Protein AF-A0A847MXY5-F1 (afdb_monomer_lite)

Secondary structure (DSSP, 8-state):
---HHHHHHHHHHHT--SSSSTHHHHGGGTTHHHHHHHHTS--TT-EEEEEEE-EETTSSS-EE-STTHHHHHHHHHHHHHTT-EEEEE--TTTHHHHHHHHHHTT-GGGBPPSTTS---TT-SEEEEEEEBPB-TTS-BB-TT--B-TTTS-SHHHHHHH--S-EEEE-SSS-BTTGGG--

Sequence (182 aa):
MVSPELARAVATLAATELGRGSERLAEPVLDDLAAACAALSSPAGQRVGIITGFYVPRADQPAAETDGPLGTAVLAQVLTGLGAEVEVVTDSSCHPVVAAALAAAGVPEALRPAWPDVDASGWTHAVAIERVGRGADGRHRNMLGDDISDVTPAVDVMFEELSIPKTAIGDGGNEVGMGRLD

Radius of gyration: 15.7 Å; chains: 1; bounding box: 40×33×40 Å

Structure (mmCIF, N/CA/C/O backbone):
data_AF-A0A847MXY5-F1
#
_entry.id   AF-A0A847MXY5-F1
#
loop_
_atom_site.group_PDB
_atom_site.id
_atom_site.type_symbol
_atom_site.label_atom_id
_atom_site.label_alt_id
_atom_site.label_comp_id
_atom_site.label_asym_id
_atom_site.label_entity_id
_atom_site.label_seq_id
_atom_site.pdbx_PDB_ins_code
_atom_site.Cartn_x
_atom_site.Cartn_y
_atom_site.Cartn_z
_atom_site.occupancy
_atom_site.B_iso_or_equiv
_atom_site.auth_seq_id
_atom_site.auth_comp_id
_atom_site.auth_asym_id
_atom_site.auth_atom_id
_atom_site.pdbx_PDB_model_num
ATOM 1 N N . MET A 1 1 ? 0.175 8.996 21.920 1.00 65.56 1 MET A N 1
ATOM 2 C CA . MET A 1 1 ? 0.687 9.577 20.660 1.00 65.56 1 MET A CA 1
ATOM 3 C C . MET A 1 1 ? 2.171 9.287 20.556 1.00 65.56 1 MET A C 1
ATOM 5 O O . MET A 1 1 ? 2.841 9.318 21.583 1.00 65.56 1 MET A O 1
ATOM 9 N N . VAL A 1 2 ? 2.657 8.970 19.355 1.00 79.88 2 VAL A N 1
ATOM 10 C CA . VAL A 1 2 ? 4.089 8.765 19.084 1.00 79.88 2 VAL A CA 1
ATOM 11 C C . VAL A 1 2 ? 4.805 10.117 19.183 1.00 79.88 2 VAL A C 1
ATOM 13 O O . VAL A 1 2 ? 4.266 11.124 18.728 1.00 79.88 2 VAL A O 1
ATOM 16 N N . SER A 1 3 ? 5.986 10.160 19.808 1.00 91.69 3 SER A N 1
ATOM 17 C CA . SER A 1 3 ? 6.811 11.377 19.817 1.00 91.69 3 SER A CA 1
ATOM 18 C C . SER A 1 3 ? 7.271 11.694 18.387 1.00 91.69 3 SER A C 1
ATOM 20 O O . SER A 1 3 ? 7.789 10.782 17.738 1.00 91.69 3 SER A O 1
ATOM 22 N N . PRO A 1 4 ? 7.150 12.945 17.897 1.00 90.75 4 PRO A N 1
ATOM 23 C CA . PRO A 1 4 ? 7.678 13.334 16.588 1.00 90.75 4 PRO A CA 1
ATOM 24 C C . PRO A 1 4 ? 9.161 12.987 16.417 1.00 90.75 4 PRO A C 1
ATOM 26 O O . PRO A 1 4 ? 9.566 12.510 15.364 1.00 90.75 4 PRO A O 1
ATOM 29 N N . GLU A 1 5 ? 9.956 13.131 17.480 1.00 93.62 5 GLU A N 1
ATOM 30 C CA . GLU A 1 5 ? 11.383 12.787 17.470 1.00 93.62 5 GLU A CA 1
ATOM 31 C C . GLU A 1 5 ? 11.612 11.286 17.260 1.00 93.62 5 GLU A C 1
ATOM 33 O O . GLU A 1 5 ? 12.488 10.893 16.493 1.00 93.62 5 GLU A O 1
ATOM 38 N N . LEU A 1 6 ? 10.802 10.440 17.908 1.00 93.94 6 LEU A N 1
ATOM 39 C CA . LEU A 1 6 ? 10.892 8.988 17.753 1.00 93.94 6 LEU A CA 1
ATOM 40 C C . LEU A 1 6 ? 10.451 8.558 16.352 1.00 93.94 6 LEU A C 1
ATOM 42 O O . LEU A 1 6 ? 11.124 7.739 15.734 1.00 93.94 6 LEU A O 1
ATOM 46 N N . ALA A 1 7 ? 9.345 9.114 15.851 1.00 94.25 7 ALA A N 1
ATOM 47 C CA . ALA A 1 7 ? 8.871 8.835 14.499 1.00 94.25 7 ALA A CA 1
ATOM 48 C C . ALA A 1 7 ? 9.937 9.218 13.467 1.00 94.25 7 ALA A C 1
ATOM 50 O O . ALA A 1 7 ? 10.316 8.392 12.644 1.00 94.25 7 ALA A O 1
ATOM 51 N N . ARG A 1 8 ? 10.512 10.418 13.576 1.00 94.31 8 ARG A N 1
ATOM 52 C CA . ARG A 1 8 ? 11.587 10.849 12.684 1.00 94.31 8 ARG A CA 1
ATOM 53 C C . ARG A 1 8 ? 12.814 9.942 12.783 1.00 94.31 8 ARG A C 1
ATOM 55 O O . ARG A 1 8 ? 13.370 9.574 11.759 1.00 94.31 8 ARG A O 1
ATOM 62 N N . ALA A 1 9 ? 13.220 9.530 13.986 1.00 94.38 9 ALA A N 1
ATOM 63 C CA . ALA A 1 9 ? 14.353 8.617 14.159 1.00 94.38 9 ALA A CA 1
ATOM 64 C C . ALA A 1 9 ? 14.119 7.250 13.489 1.00 94.38 9 ALA A C 1
ATOM 66 O O . ALA A 1 9 ? 15.028 6.718 12.853 1.00 94.38 9 ALA A O 1
ATOM 67 N N . VAL A 1 10 ? 12.905 6.700 13.597 1.00 94.06 10 VAL A N 1
ATOM 68 C CA . VAL A 1 10 ? 12.522 5.454 12.913 1.00 94.06 10 VAL A CA 1
ATOM 69 C C . VAL A 1 10 ? 12.480 5.650 11.398 1.00 94.06 10 VAL A C 1
ATOM 71 O O . VAL A 1 10 ? 13.010 4.808 10.681 1.00 94.06 10 VAL A O 1
ATOM 74 N N . ALA A 1 11 ? 11.917 6.758 10.908 1.00 92.50 11 ALA A N 1
ATOM 75 C CA . ALA A 1 11 ? 11.886 7.076 9.481 1.00 92.50 11 ALA A CA 1
ATOM 76 C C . ALA A 1 11 ? 13.303 7.204 8.900 1.00 92.50 11 ALA A C 1
ATOM 78 O O . ALA A 1 11 ? 13.600 6.603 7.874 1.00 92.50 11 ALA A O 1
ATOM 79 N N . THR A 1 12 ? 14.212 7.890 9.599 1.00 91.75 12 THR A N 1
ATOM 80 C CA . THR A 1 12 ? 15.627 7.984 9.210 1.00 91.75 12 THR A CA 1
ATOM 81 C C . THR A 1 12 ? 16.305 6.613 9.187 1.00 91.75 12 THR A C 1
ATOM 83 O O . THR A 1 12 ? 17.099 6.331 8.292 1.00 91.75 12 THR A O 1
ATOM 86 N N . LEU A 1 13 ? 16.003 5.741 10.155 1.00 92.00 13 LEU A N 1
ATOM 87 C CA . LEU A 1 13 ? 16.550 4.384 10.170 1.00 92.00 13 LEU A CA 1
ATOM 88 C C . LEU A 1 13 ? 16.020 3.552 8.993 1.00 92.00 13 LEU A C 1
ATOM 90 O O . LEU A 1 13 ? 16.800 2.869 8.339 1.00 92.00 13 LEU A O 1
ATOM 94 N N . ALA A 1 14 ? 14.722 3.633 8.701 1.00 89.12 14 ALA A N 1
ATOM 95 C CA . ALA A 1 14 ? 14.110 2.948 7.563 1.00 89.12 14 ALA A CA 1
ATOM 96 C C . ALA A 1 14 ? 14.655 3.458 6.217 1.00 89.12 14 ALA A C 1
ATOM 98 O O . ALA A 1 14 ? 14.858 2.670 5.302 1.00 89.12 14 ALA A O 1
ATOM 99 N N . ALA A 1 15 ? 14.964 4.753 6.129 1.00 87.81 15 ALA A N 1
ATOM 100 C CA . ALA A 1 15 ? 15.568 5.394 4.964 1.00 87.81 15 ALA A CA 1
ATOM 101 C C . ALA A 1 15 ? 17.100 5.254 4.896 1.00 87.81 15 ALA A C 1
ATOM 103 O O . ALA A 1 15 ? 17.743 5.918 4.082 1.00 87.81 15 ALA A O 1
ATOM 104 N N . THR A 1 16 ? 17.715 4.447 5.771 1.00 85.25 16 THR A N 1
ATOM 105 C CA . THR A 1 16 ? 19.171 4.280 5.765 1.00 85.25 16 THR A CA 1
ATOM 106 C C . THR A 1 16 ? 19.612 3.646 4.451 1.00 85.25 16 THR A C 1
ATOM 108 O O . THR A 1 16 ? 19.208 2.538 4.104 1.00 85.25 16 THR A O 1
ATOM 111 N N . GLU A 1 17 ? 20.466 4.368 3.730 1.00 69.56 17 GLU A N 1
ATOM 112 C CA . GLU A 1 17 ? 20.890 4.010 2.387 1.00 69.56 17 GLU A CA 1
ATOM 113 C C . GLU A 1 17 ? 21.656 2.677 2.341 1.00 69.56 17 GLU A C 1
ATOM 115 O O . GLU A 1 17 ? 22.621 2.452 3.075 1.00 69.56 17 GLU A O 1
ATOM 120 N N . LEU A 1 18 ? 21.257 1.817 1.401 1.00 76.12 18 LEU A N 1
ATOM 121 C CA . LEU A 1 18 ? 21.962 0.584 1.027 1.00 76.12 18 LEU A CA 1
ATOM 122 C C . LEU A 1 18 ? 22.574 0.669 -0.389 1.00 76.12 18 LEU A C 1
ATOM 124 O O . LEU A 1 18 ? 22.918 -0.352 -0.982 1.00 76.12 18 LEU A O 1
ATOM 128 N N . GLY A 1 19 ? 22.706 1.886 -0.935 1.00 69.44 19 GLY A N 1
ATOM 129 C CA . GLY A 1 19 ? 23.272 2.184 -2.258 1.00 69.44 19 GLY A CA 1
ATOM 130 C C . GLY A 1 19 ? 22.253 2.201 -3.403 1.00 69.44 19 GLY A C 1
ATOM 131 O O . GLY A 1 19 ? 22.605 1.863 -4.533 1.00 69.44 19 GLY A O 1
ATOM 132 N N . ARG A 1 20 ? 20.988 2.534 -3.112 1.00 69.12 20 ARG A N 1
ATOM 133 C CA . ARG A 1 20 ? 19.860 2.477 -4.063 1.00 69.12 20 ARG A CA 1
ATOM 134 C C . ARG A 1 20 ? 19.227 3.835 -4.398 1.00 69.12 20 ARG A C 1
ATOM 136 O O . ARG A 1 20 ? 18.412 3.881 -5.311 1.00 69.12 20 ARG A O 1
ATOM 143 N N . GLY A 1 21 ? 19.620 4.928 -3.737 1.00 74.00 21 GLY A N 1
ATOM 144 C CA . GLY A 1 21 ? 19.127 6.280 -4.032 1.00 74.00 21 GLY A CA 1
ATOM 145 C C . GLY A 1 21 ? 17.813 6.672 -3.341 1.00 74.00 21 GLY A C 1
ATOM 146 O O . GLY A 1 21 ? 17.357 7.806 -3.513 1.00 74.00 21 GLY A O 1
ATOM 147 N N . SER A 1 22 ? 17.204 5.769 -2.564 1.00 74.44 22 SER A N 1
ATOM 148 C CA . SER A 1 22 ? 15.938 5.996 -1.852 1.00 74.44 22 SER A CA 1
ATOM 149 C C . SER A 1 22 ? 16.056 7.030 -0.724 1.00 74.44 22 SER A C 1
ATOM 151 O O . SER A 1 22 ? 15.068 7.660 -0.347 1.00 74.44 22 SER A O 1
ATOM 153 N N . GLU A 1 23 ? 17.267 7.305 -0.233 1.00 75.62 23 GLU A N 1
ATOM 154 C CA . GLU A 1 23 ? 17.528 8.314 0.798 1.00 75.62 23 GLU A CA 1
ATOM 155 C C . GLU A 1 23 ? 17.115 9.727 0.364 1.00 75.62 23 GLU A C 1
ATOM 157 O O . GLU A 1 23 ? 16.632 10.519 1.176 1.00 75.62 23 GLU A O 1
ATOM 162 N N . ARG A 1 24 ? 17.242 10.028 -0.935 1.00 82.12 24 ARG A N 1
ATOM 163 C CA . ARG A 1 24 ? 16.862 11.328 -1.510 1.00 82.12 24 ARG A CA 1
ATOM 164 C C . ARG A 1 24 ? 15.353 11.515 -1.550 1.00 82.12 24 ARG A C 1
ATOM 166 O O . ARG A 1 24 ? 14.886 12.647 -1.474 1.00 82.12 24 ARG A O 1
ATOM 173 N N . LEU A 1 25 ? 14.612 10.414 -1.671 1.00 85.62 25 LEU A N 1
ATOM 174 C CA . LEU A 1 25 ? 13.151 10.418 -1.642 1.00 85.62 25 LEU A CA 1
ATOM 175 C C . LEU A 1 25 ? 12.633 10.607 -0.214 1.00 85.62 25 LEU A C 1
ATOM 177 O O . LEU A 1 25 ? 11.598 11.232 -0.011 1.00 85.62 25 LEU A O 1
ATOM 181 N N . ALA A 1 26 ? 13.365 10.099 0.780 1.00 86.88 26 ALA A N 1
ATOM 182 C CA . ALA A 1 26 ? 12.935 10.123 2.170 1.00 86.88 26 ALA A CA 1
ATOM 183 C C . ALA A 1 26 ? 13.122 11.483 2.861 1.00 86.88 26 ALA A C 1
ATOM 185 O O . ALA A 1 26 ? 12.276 11.862 3.672 1.00 86.88 26 ALA A O 1
ATOM 186 N N . GLU A 1 27 ? 14.202 12.225 2.571 1.00 87.44 27 GLU A N 1
ATOM 187 C CA . GLU A 1 27 ? 14.542 13.479 3.275 1.00 87.44 27 GLU A CA 1
ATOM 188 C C . GLU A 1 27 ? 13.376 14.492 3.364 1.00 87.44 27 GLU A C 1
ATOM 190 O O . GLU A 1 27 ? 13.116 14.985 4.469 1.00 87.44 27 GLU A O 1
ATOM 195 N N . PRO A 1 28 ? 12.612 14.769 2.285 1.00 90.81 28 PRO A N 1
ATOM 196 C CA . PRO A 1 28 ? 11.493 15.716 2.325 1.00 90.81 28 PRO A CA 1
ATOM 197 C C . PRO A 1 28 ? 10.289 15.254 3.164 1.00 90.81 28 PRO A C 1
ATOM 199 O O . PRO A 1 28 ? 9.418 16.067 3.474 1.00 90.81 28 PRO A O 1
ATOM 202 N N . VAL A 1 29 ? 10.219 13.966 3.518 1.00 91.81 29 VAL A N 1
ATOM 203 C CA . VAL A 1 29 ? 9.036 13.317 4.113 1.00 91.81 29 VAL A CA 1
ATOM 204 C C . VAL A 1 29 ? 9.329 12.587 5.428 1.00 91.81 29 VAL A C 1
ATOM 206 O O . VAL A 1 29 ? 8.466 11.884 5.947 1.00 91.81 29 VAL A O 1
ATOM 209 N N . LEU A 1 30 ? 10.504 12.783 6.039 1.00 90.94 30 LEU A N 1
ATOM 210 C CA . LEU A 1 30 ? 10.877 12.109 7.299 1.00 90.94 30 LEU A CA 1
ATOM 211 C C . LEU A 1 30 ? 9.891 12.346 8.458 1.00 90.94 30 LEU A C 1
ATOM 213 O O . LEU A 1 30 ? 9.798 11.521 9.369 1.00 90.94 30 LEU A O 1
ATOM 217 N N . ASP A 1 31 ? 9.153 13.456 8.438 1.00 92.44 31 ASP A N 1
ATOM 218 C CA . ASP A 1 31 ? 8.163 13.785 9.468 1.00 92.44 31 ASP A CA 1
ATOM 219 C C . ASP A 1 31 ? 6.778 13.150 9.200 1.00 92.44 31 ASP A C 1
ATOM 221 O O . ASP A 1 31 ? 5.936 13.099 10.103 1.00 92.44 31 ASP A O 1
ATOM 225 N N . ASP A 1 32 ? 6.537 12.598 8.004 1.00 94.12 32 ASP A N 1
ATOM 226 C CA . ASP A 1 32 ? 5.243 12.017 7.619 1.00 94.12 32 ASP A CA 1
ATOM 227 C C . ASP A 1 32 ? 4.908 10.745 8.403 1.00 94.12 32 ASP A C 1
ATOM 229 O O . ASP A 1 32 ? 3.730 10.450 8.627 1.00 94.12 32 ASP A O 1
ATOM 233 N N . LEU A 1 33 ? 5.918 10.017 8.898 1.00 94.31 33 LEU A N 1
ATOM 234 C CA . LEU A 1 33 ? 5.684 8.821 9.707 1.00 94.31 33 LEU A CA 1
ATOM 235 C C . LEU A 1 33 ? 4.867 9.147 10.966 1.00 94.31 33 LEU A C 1
ATOM 237 O O . LEU A 1 33 ? 4.003 8.367 11.364 1.00 94.31 33 LEU A O 1
ATOM 241 N N . ALA A 1 34 ? 5.076 10.320 11.572 1.00 94.06 34 ALA A N 1
ATOM 242 C CA . ALA A 1 34 ? 4.294 10.745 12.730 1.00 94.06 34 ALA A CA 1
ATOM 243 C C . ALA A 1 34 ? 2.808 10.927 12.375 1.00 94.06 34 ALA A C 1
ATOM 245 O O . ALA A 1 34 ? 1.935 10.513 13.143 1.00 94.06 34 ALA A O 1
ATOM 246 N N . ALA A 1 35 ? 2.522 11.506 11.205 1.00 92.75 35 ALA A N 1
ATOM 247 C CA . ALA A 1 35 ? 1.163 11.699 10.708 1.00 92.75 35 ALA A CA 1
ATOM 248 C C . ALA A 1 35 ? 0.494 10.360 10.358 1.00 92.75 35 ALA A C 1
ATOM 250 O O . ALA A 1 35 ? -0.645 10.123 10.766 1.00 92.75 35 ALA A O 1
ATOM 251 N N . ALA A 1 36 ? 1.220 9.452 9.698 1.00 93.19 36 ALA A N 1
ATOM 252 C CA . ALA A 1 36 ? 0.752 8.100 9.400 1.00 93.19 36 ALA A CA 1
ATOM 253 C C . ALA A 1 36 ? 0.415 7.317 10.681 1.00 93.19 36 ALA A C 1
ATOM 255 O O . ALA A 1 36 ? -0.664 6.731 10.795 1.00 93.19 36 ALA A O 1
ATOM 256 N N . CYS A 1 37 ? 1.290 7.368 11.694 1.00 92.69 37 CYS A N 1
ATOM 257 C CA . CYS A 1 37 ? 1.018 6.767 12.998 1.00 92.69 37 CYS A CA 1
ATOM 258 C C . CYS A 1 37 ? -0.201 7.396 13.681 1.00 92.69 37 CYS A C 1
ATOM 260 O O . CYS A 1 37 ? -0.979 6.679 14.303 1.00 92.69 37 CYS A O 1
ATOM 262 N N . ALA A 1 38 ? -0.378 8.718 13.593 1.00 91.56 38 ALA A N 1
ATOM 263 C CA . ALA A 1 38 ? -1.523 9.398 14.190 1.00 91.56 38 ALA A CA 1
ATOM 264 C C . ALA A 1 38 ? -2.847 8.960 13.544 1.00 91.56 38 ALA A C 1
ATOM 266 O O . ALA A 1 38 ? -3.789 8.646 14.277 1.00 91.56 38 ALA A O 1
ATOM 267 N N . ALA A 1 39 ? -2.894 8.857 12.211 1.00 90.94 39 ALA A N 1
ATOM 268 C CA . ALA A 1 39 ? -4.064 8.384 11.468 1.00 90.94 39 ALA A CA 1
ATOM 269 C C . ALA A 1 39 ? -4.485 6.963 11.891 1.00 90.94 39 ALA A C 1
ATOM 271 O O . ALA A 1 39 ? -5.669 6.681 12.051 1.00 90.94 39 ALA A O 1
ATOM 272 N N . LEU A 1 40 ? -3.510 6.095 12.176 1.00 90.19 40 LEU A N 1
ATOM 273 C CA . LEU A 1 40 ? -3.741 4.698 12.563 1.00 90.19 40 LEU A CA 1
ATOM 274 C C . LEU A 1 40 ? -3.733 4.460 14.089 1.00 90.19 40 LEU A C 1
ATOM 276 O O . LEU A 1 40 ? -3.777 3.318 14.538 1.00 90.19 40 LEU A O 1
ATOM 280 N N . SER A 1 41 ? -3.664 5.514 14.914 1.00 85.00 41 SER A N 1
ATOM 281 C CA . SER A 1 41 ? -3.412 5.395 16.365 1.00 85.00 41 SER A CA 1
ATOM 282 C C . SER A 1 41 ? -4.604 4.930 17.208 1.00 85.00 41 SER A C 1
ATOM 284 O O . SER A 1 41 ? -4.416 4.529 18.357 1.00 85.00 41 SER A O 1
ATOM 286 N N . SER A 1 42 ? -5.824 4.989 16.666 1.00 85.94 42 SER A N 1
ATOM 287 C CA . SER A 1 42 ? -7.056 4.516 17.320 1.00 85.94 42 SER A CA 1
ATOM 288 C C . SER A 1 42 ? -7.781 3.499 16.429 1.00 85.94 42 SER A C 1
ATOM 290 O O . SER A 1 42 ? -8.884 3.780 15.964 1.00 85.94 42 SER A O 1
ATOM 292 N N . PRO A 1 43 ? -7.154 2.339 16.157 1.00 81.44 43 PRO A N 1
ATOM 293 C CA . PRO A 1 43 ? -7.606 1.394 15.135 1.00 81.44 43 PRO A CA 1
ATOM 294 C C . PRO A 1 43 ? -8.892 0.650 15.517 1.00 81.44 43 PRO A C 1
ATOM 296 O O . PRO A 1 43 ? -9.592 0.158 14.640 1.00 81.44 43 PRO A O 1
ATOM 299 N N . ALA A 1 44 ? -9.248 0.597 16.804 1.00 84.31 44 ALA A N 1
ATOM 300 C CA . ALA A 1 44 ? -10.473 -0.052 17.259 1.00 84.31 44 ALA A CA 1
ATOM 301 C C . ALA A 1 44 ? -11.717 0.547 16.577 1.00 84.31 44 ALA A C 1
ATOM 303 O O . ALA A 1 44 ? -12.027 1.727 16.748 1.00 84.31 44 ALA A O 1
ATOM 304 N N . GLY A 1 45 ? -12.435 -0.278 15.810 1.00 83.19 45 GLY A N 1
ATOM 305 C CA . GLY A 1 45 ? -13.614 0.145 15.044 1.00 83.19 45 GLY A CA 1
ATOM 306 C C . GLY A 1 45 ? -13.305 0.860 13.722 1.00 83.19 45 GLY A C 1
ATOM 307 O O . GLY A 1 45 ? -14.235 1.300 13.046 1.00 83.19 45 GLY A O 1
ATOM 308 N N . GLN A 1 46 ? -12.032 0.972 13.330 1.00 92.94 46 GLN A N 1
ATOM 309 C CA . GLN A 1 46 ? -11.652 1.371 11.976 1.00 92.94 46 GLN A CA 1
ATOM 310 C C . GLN A 1 46 ? -11.758 0.177 11.020 1.00 92.94 46 GLN A C 1
ATOM 312 O O . GLN A 1 46 ? -11.479 -0.958 11.406 1.00 92.94 46 GLN A O 1
ATOM 317 N N . ARG A 1 47 ? -12.102 0.452 9.756 1.00 97.38 47 ARG A N 1
ATOM 318 C CA . ARG A 1 47 ? -11.932 -0.486 8.645 1.00 97.38 47 ARG A CA 1
ATOM 319 C C . ARG A 1 47 ? -10.781 0.019 7.784 1.00 97.38 47 ARG A C 1
ATOM 321 O O . ARG A 1 47 ? -10.929 1.040 7.111 1.00 97.38 47 ARG A O 1
ATOM 328 N N . VAL A 1 48 ? -9.634 -0.644 7.859 1.00 98.38 48 VAL A N 1
ATOM 329 C CA . VAL A 1 48 ? -8.408 -0.227 7.175 1.00 98.38 48 VAL A CA 1
ATOM 330 C C . VAL A 1 48 ? -8.224 -1.065 5.918 1.00 98.38 48 VAL A C 1
ATOM 332 O O . VAL A 1 48 ? -7.970 -2.266 5.999 1.00 98.38 48 VAL A O 1
ATOM 335 N N . GLY A 1 49 ? -8.335 -0.421 4.760 1.00 98.44 49 GLY A N 1
ATOM 336 C CA . GLY A 1 49 ? -7.970 -1.025 3.486 1.00 98.44 49 GLY A CA 1
ATOM 337 C C . GLY A 1 49 ? -6.478 -0.901 3.220 1.00 98.44 49 GLY A C 1
ATOM 338 O O . GLY A 1 49 ? -5.903 0.169 3.412 1.00 98.44 49 GLY A O 1
ATOM 339 N N . ILE A 1 50 ? -5.836 -1.969 2.764 1.00 98.75 50 ILE A N 1
ATOM 340 C CA . ILE A 1 50 ? -4.428 -1.964 2.373 1.00 98.75 50 ILE A CA 1
ATOM 341 C C . ILE A 1 50 ? -4.325 -2.448 0.930 1.00 98.75 50 ILE A C 1
ATOM 343 O O . ILE A 1 50 ? -4.736 -3.566 0.631 1.00 98.75 50 ILE A O 1
ATOM 347 N N . ILE A 1 51 ? -3.767 -1.631 0.040 1.00 98.69 51 ILE A N 1
ATOM 348 C CA . ILE A 1 51 ? -3.411 -2.047 -1.320 1.00 98.69 51 ILE A CA 1
ATOM 349 C C . ILE A 1 51 ? -1.915 -2.353 -1.384 1.00 98.69 51 ILE A C 1
ATOM 351 O O . ILE A 1 51 ? -1.098 -1.608 -0.842 1.00 98.69 51 ILE A O 1
ATOM 355 N N . THR A 1 52 ? -1.539 -3.450 -2.038 1.00 98.75 52 THR A N 1
ATOM 356 C CA . THR A 1 52 ? -0.126 -3.825 -2.187 1.00 98.75 52 THR A CA 1
ATOM 357 C C . THR A 1 52 ? 0.124 -4.659 -3.435 1.00 98.75 52 THR A C 1
ATOM 359 O O . THR A 1 52 ? -0.806 -5.235 -4.010 1.00 98.75 52 THR A O 1
ATOM 362 N N . GLY A 1 53 ? 1.389 -4.757 -3.830 1.00 97.38 53 GLY A N 1
ATOM 363 C CA . GLY A 1 53 ? 1.876 -5.694 -4.827 1.00 97.38 53 GLY A CA 1
ATOM 364 C C . GLY A 1 53 ? 2.459 -4.994 -6.044 1.00 97.38 53 GLY A C 1
ATOM 365 O O . GLY A 1 53 ? 1.849 -4.078 -6.607 1.00 97.38 53 GLY A O 1
ATOM 366 N N . PHE A 1 54 ? 3.601 -5.515 -6.477 1.00 97.25 54 PHE A N 1
ATOM 367 C CA . PHE A 1 54 ? 4.349 -5.091 -7.648 1.00 97.25 54 PHE A CA 1
ATOM 368 C C . PHE A 1 54 ? 4.666 -6.336 -8.485 1.00 97.25 54 PHE A C 1
ATOM 370 O O . PHE A 1 54 ? 5.301 -7.270 -7.998 1.00 97.25 54 PHE A O 1
ATOM 377 N N . TYR A 1 55 ? 4.209 -6.389 -9.738 1.00 96.19 55 TYR A N 1
ATOM 378 C CA . TYR A 1 55 ? 4.536 -7.492 -10.644 1.00 96.19 55 TYR A CA 1
ATOM 379 C C . TYR A 1 55 ? 5.729 -7.131 -11.533 1.00 96.19 55 TYR A C 1
ATOM 381 O O . TYR A 1 55 ? 5.740 -6.070 -12.155 1.00 96.19 55 TYR A O 1
ATOM 389 N N . VAL A 1 56 ? 6.713 -8.029 -11.632 1.00 92.69 56 VAL A N 1
ATOM 390 C CA . VAL A 1 56 ? 7.929 -7.842 -12.437 1.00 92.69 56 VAL A CA 1
ATOM 391 C C . VAL A 1 56 ? 7.850 -8.719 -13.688 1.00 92.69 56 VAL A C 1
ATOM 393 O O . VAL A 1 56 ? 8.344 -9.850 -13.691 1.00 92.69 56 VAL A O 1
ATOM 396 N N . PRO A 1 57 ? 7.255 -8.229 -14.792 1.00 88.12 57 PRO A N 1
ATOM 397 C CA . PRO A 1 57 ? 7.031 -9.034 -15.995 1.00 88.12 57 PRO A CA 1
ATOM 398 C C . PRO A 1 57 ? 8.316 -9.403 -16.747 1.00 88.12 57 PRO A C 1
ATOM 400 O O . PRO A 1 57 ? 8.297 -10.302 -17.583 1.00 88.12 57 PRO A O 1
ATOM 403 N N . ARG A 1 58 ? 9.420 -8.686 -16.502 1.00 83.56 58 ARG A N 1
ATOM 404 C CA . ARG A 1 58 ? 10.677 -8.793 -17.265 1.00 83.56 58 ARG A CA 1
ATOM 405 C C . ARG A 1 58 ? 11.829 -9.440 -16.485 1.00 83.56 58 ARG A C 1
ATOM 407 O O . ARG A 1 58 ? 12.971 -9.356 -16.925 1.00 83.56 58 ARG A O 1
ATOM 414 N N . ALA A 1 59 ? 11.552 -10.058 -15.339 1.00 80.81 59 ALA A N 1
ATOM 415 C CA . ALA A 1 59 ? 12.538 -10.871 -14.627 1.00 80.81 59 ALA A CA 1
ATOM 416 C C . ALA A 1 59 ? 12.821 -12.188 -15.379 1.00 80.81 59 ALA A C 1
ATOM 418 O O . ALA A 1 59 ? 11.983 -12.642 -16.160 1.00 80.81 59 ALA A O 1
ATOM 419 N N . ASP A 1 60 ? 13.962 -12.837 -15.095 1.00 81.44 60 ASP A N 1
ATOM 420 C CA . ASP A 1 60 ? 14.307 -14.169 -15.640 1.00 81.44 60 ASP A CA 1
ATOM 421 C C . ASP A 1 60 ? 13.163 -15.180 -15.450 1.00 81.44 60 ASP A C 1
ATOM 423 O O . ASP A 1 60 ? 12.908 -16.034 -16.301 1.00 81.44 60 ASP A O 1
ATOM 427 N N . GLN A 1 61 ? 12.447 -15.046 -14.332 1.00 86.12 61 GLN A N 1
ATOM 428 C CA . GLN A 1 61 ? 11.136 -15.638 -14.115 1.00 86.12 61 GLN A CA 1
ATOM 429 C C . GLN A 1 61 ? 10.161 -14.533 -13.696 1.00 86.12 61 GLN A C 1
ATOM 431 O O . GLN A 1 61 ? 10.314 -13.997 -12.597 1.00 86.12 61 GLN A O 1
ATOM 436 N N . PRO A 1 62 ? 9.171 -14.182 -14.540 1.00 90.06 62 PRO A N 1
ATOM 437 C CA . PRO A 1 62 ? 8.171 -13.180 -14.200 1.00 90.06 62 PRO A CA 1
ATOM 438 C C . PRO A 1 62 ? 7.433 -13.543 -12.912 1.00 90.06 62 PRO A C 1
ATOM 440 O O . PRO A 1 62 ? 6.831 -14.614 -12.810 1.00 90.06 62 PRO A O 1
ATOM 443 N N . ALA A 1 63 ? 7.485 -12.654 -11.928 1.00 93.50 63 ALA A N 1
ATOM 444 C CA . ALA A 1 63 ? 6.968 -12.910 -10.592 1.00 93.50 63 ALA A CA 1
ATOM 445 C C . ALA A 1 63 ? 6.541 -11.608 -9.918 1.00 93.50 63 ALA A C 1
ATOM 447 O O . ALA A 1 63 ? 6.987 -10.523 -10.289 1.00 93.50 63 ALA A O 1
ATOM 448 N N . ALA A 1 64 ? 5.674 -11.729 -8.918 1.00 94.88 64 ALA A N 1
ATOM 449 C CA . ALA A 1 64 ? 5.430 -10.635 -7.995 1.00 94.88 64 ALA A CA 1
ATOM 450 C C . ALA A 1 64 ? 6.631 -10.453 -7.061 1.00 94.88 64 ALA A C 1
ATOM 452 O O . ALA A 1 64 ? 7.260 -11.435 -6.651 1.00 94.88 64 ALA A O 1
ATOM 453 N N . GLU A 1 65 ? 6.931 -9.204 -6.727 1.00 93.19 65 GLU A N 1
ATOM 454 C CA . GLU A 1 65 ? 7.937 -8.870 -5.730 1.00 93.19 65 GLU A CA 1
ATOM 455 C C . GLU A 1 65 ? 7.505 -9.322 -4.336 1.00 93.19 65 GLU A C 1
ATOM 457 O O . GLU A 1 65 ? 6.323 -9.506 -4.031 1.00 93.19 65 GLU A O 1
ATOM 462 N N . THR A 1 66 ? 8.498 -9.523 -3.474 1.00 93.88 66 THR A N 1
ATOM 463 C CA . THR A 1 66 ? 8.268 -9.783 -2.050 1.00 93.88 66 THR A CA 1
ATOM 464 C C . THR A 1 66 ? 8.207 -8.501 -1.228 1.00 93.88 66 THR A C 1
ATOM 466 O O . THR A 1 66 ? 7.723 -8.549 -0.094 1.00 93.88 66 THR A O 1
ATOM 469 N N . ASP A 1 67 ? 8.706 -7.386 -1.772 1.00 95.06 67 ASP A N 1
ATOM 470 C CA . ASP A 1 67 ? 8.539 -6.076 -1.153 1.00 95.06 67 ASP A CA 1
ATOM 471 C C . ASP A 1 67 ? 7.098 -5.591 -1.327 1.00 95.06 67 ASP A C 1
ATOM 473 O O . ASP A 1 67 ? 6.480 -5.820 -2.366 1.00 95.06 67 ASP A O 1
ATOM 477 N N . GLY A 1 68 ? 6.526 -5.031 -0.262 1.00 97.62 68 GLY A N 1
ATOM 478 C CA . GLY A 1 68 ? 5.088 -4.791 -0.127 1.00 97.62 68 GLY A CA 1
ATOM 479 C C . GLY A 1 68 ? 4.344 -5.860 0.674 1.00 97.62 68 GLY A C 1
ATOM 480 O O . GLY A 1 68 ? 3.895 -5.562 1.790 1.00 97.62 68 GLY A O 1
ATOM 481 N N . PRO A 1 69 ? 4.204 -7.111 0.178 1.00 98.50 69 PRO A N 1
ATOM 482 C CA . PRO A 1 69 ? 3.462 -8.169 0.860 1.00 98.50 69 PRO A CA 1
ATOM 483 C C . PRO A 1 69 ? 3.906 -8.423 2.303 1.00 98.50 69 PRO A C 1
ATOM 485 O O . PRO A 1 69 ? 3.059 -8.621 3.175 1.00 98.50 69 PRO A O 1
ATOM 488 N N . LEU A 1 70 ? 5.213 -8.386 2.586 1.00 98.12 70 LEU A N 1
ATOM 489 C CA . LEU A 1 70 ? 5.732 -8.615 3.940 1.00 98.12 70 LEU A CA 1
ATOM 490 C C . LEU A 1 70 ? 5.358 -7.478 4.901 1.00 98.12 70 LEU A C 1
ATOM 492 O O . LEU A 1 70 ? 4.849 -7.740 5.993 1.00 98.12 70 LEU A O 1
ATOM 496 N N . GLY A 1 71 ? 5.556 -6.223 4.485 1.00 97.88 71 GLY A N 1
ATOM 497 C CA . GLY A 1 71 ? 5.155 -5.048 5.265 1.00 97.88 71 GLY A CA 1
ATOM 498 C C . GLY A 1 71 ? 3.642 -4.997 5.484 1.00 97.88 71 GLY A C 1
ATOM 499 O O . GLY A 1 71 ? 3.180 -4.746 6.597 1.00 97.88 71 GLY A O 1
ATOM 500 N N . THR A 1 72 ? 2.874 -5.348 4.450 1.00 98.75 72 THR A N 1
ATOM 501 C CA . THR A 1 72 ? 1.415 -5.486 4.508 1.00 98.75 72 THR A CA 1
ATOM 502 C C . THR A 1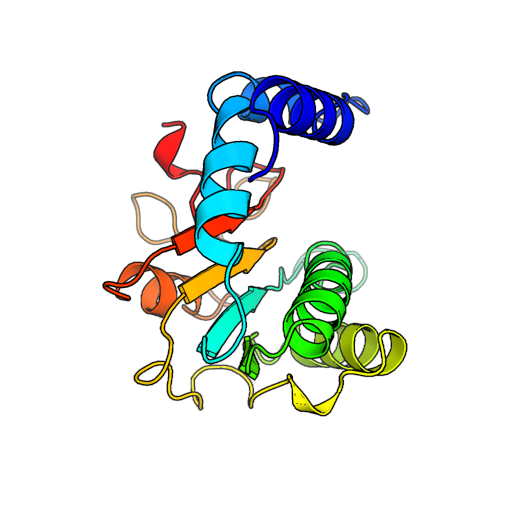 72 ? 0.983 -6.525 5.531 1.00 98.75 72 THR A C 1
ATOM 504 O O . THR A 1 72 ? 0.103 -6.246 6.342 1.00 98.75 72 THR A O 1
ATOM 507 N N . ALA A 1 73 ? 1.608 -7.702 5.544 1.00 98.75 73 ALA A N 1
ATOM 508 C CA . ALA A 1 73 ? 1.244 -8.766 6.471 1.00 98.75 73 ALA A CA 1
ATOM 509 C C . ALA A 1 73 ? 1.523 -8.391 7.935 1.00 98.75 73 ALA A C 1
ATOM 511 O O . ALA A 1 73 ? 0.681 -8.629 8.803 1.00 98.75 73 ALA A O 1
ATOM 512 N N . VAL A 1 74 ? 2.662 -7.744 8.206 1.00 98.38 74 VAL A N 1
ATOM 513 C CA . VAL A 1 74 ? 2.991 -7.236 9.547 1.00 98.38 74 VAL A CA 1
ATOM 514 C C . VAL A 1 74 ? 2.013 -6.141 9.972 1.00 98.38 74 VAL A C 1
ATOM 516 O O . VAL A 1 74 ? 1.483 -6.189 11.083 1.00 98.38 74 VAL A O 1
ATOM 519 N N . LEU A 1 75 ? 1.726 -5.174 9.096 1.00 98.12 75 LEU A N 1
ATOM 520 C CA . LEU A 1 75 ? 0.787 -4.097 9.407 1.00 98.12 75 LEU A CA 1
ATOM 521 C C . LEU A 1 75 ? -0.627 -4.642 9.653 1.00 98.12 75 LEU A C 1
ATOM 523 O O . LEU A 1 75 ? -1.266 -4.257 10.631 1.00 98.12 75 LEU A O 1
ATOM 527 N N . ALA A 1 76 ? -1.090 -5.576 8.819 1.00 98.62 76 ALA A N 1
ATOM 528 C CA . ALA A 1 76 ? -2.387 -6.222 8.973 1.00 98.62 76 ALA A CA 1
ATOM 529 C C . ALA A 1 76 ? -2.492 -6.987 10.297 1.00 98.62 76 ALA A C 1
ATOM 531 O O . ALA A 1 76 ? -3.492 -6.843 11.003 1.00 98.62 76 ALA A O 1
ATOM 532 N N . GLN A 1 77 ? -1.450 -7.734 10.676 1.00 98.44 77 GLN A N 1
ATOM 533 C CA . GLN A 1 77 ? -1.385 -8.429 11.961 1.00 98.44 77 GLN A CA 1
ATOM 534 C C . GLN A 1 77 ? -1.502 -7.451 13.137 1.00 98.44 77 GLN A C 1
ATOM 536 O O . GLN A 1 77 ? -2.316 -7.660 14.039 1.00 98.44 77 GLN A O 1
ATOM 541 N N . VAL A 1 78 ? -0.717 -6.370 13.124 1.00 97.12 78 VAL A N 1
ATOM 542 C CA . VAL A 1 78 ? -0.710 -5.374 14.204 1.00 97.12 78 VAL A CA 1
ATOM 543 C C . VAL A 1 78 ? -2.061 -4.669 14.312 1.00 97.12 78 VAL A C 1
ATOM 545 O O . VAL A 1 78 ? -2.629 -4.610 15.400 1.00 97.12 78 VAL A O 1
ATOM 548 N N . LEU A 1 79 ? -2.605 -4.163 13.204 1.00 97.56 79 LEU A N 1
ATOM 549 C CA . LEU A 1 79 ? -3.878 -3.438 13.204 1.00 97.56 79 LEU A CA 1
ATOM 550 C C . LEU A 1 79 ? -5.050 -4.333 13.626 1.00 97.56 79 LEU A C 1
ATOM 552 O O . LEU A 1 79 ? -5.871 -3.910 14.441 1.00 97.56 79 LEU A O 1
ATOM 556 N N . THR A 1 80 ? -5.081 -5.583 13.153 1.00 97.38 80 THR A N 1
ATOM 557 C CA . THR A 1 80 ? -6.087 -6.576 13.568 1.00 97.38 80 THR A CA 1
ATOM 558 C C . THR A 1 80 ? -5.987 -6.862 15.065 1.00 97.38 80 THR A C 1
ATOM 560 O O . THR A 1 80 ? -6.990 -6.818 15.777 1.00 97.38 80 THR A O 1
ATOM 563 N N . GLY A 1 81 ? -4.770 -7.061 15.585 1.00 96.19 81 GLY A N 1
ATOM 564 C CA . GLY A 1 81 ? -4.530 -7.260 17.018 1.00 96.19 81 GLY A CA 1
ATOM 565 C C . GLY A 1 81 ? -4.927 -6.061 17.891 1.00 96.19 81 GLY A C 1
ATOM 566 O O . GLY A 1 81 ? -5.242 -6.234 19.068 1.00 96.19 81 GLY A O 1
ATOM 567 N N . LEU A 1 82 ? -4.956 -4.855 17.318 1.00 95.38 82 LEU A N 1
ATOM 568 C CA . LEU A 1 82 ? -5.408 -3.628 17.977 1.00 95.38 82 LEU A CA 1
ATOM 569 C C . LEU A 1 82 ? -6.908 -3.329 17.763 1.00 95.38 82 LEU A C 1
ATOM 571 O O . LEU A 1 82 ? -7.402 -2.312 18.254 1.00 95.38 82 LEU A O 1
ATOM 575 N N . GLY A 1 83 ? -7.643 -4.212 17.078 1.00 95.94 83 GLY A N 1
ATOM 576 C CA . GLY A 1 83 ? -9.100 -4.147 16.933 1.00 95.94 83 GLY A CA 1
ATOM 577 C C . GLY A 1 83 ? -9.620 -3.420 15.689 1.00 95.94 83 GLY A C 1
ATOM 578 O O . GLY A 1 83 ? -10.809 -3.092 15.657 1.00 95.94 83 GLY A O 1
ATOM 579 N N . ALA A 1 84 ? -8.774 -3.152 14.690 1.00 97.44 84 ALA A N 1
ATOM 580 C CA . ALA A 1 84 ? -9.253 -2.759 13.364 1.00 97.44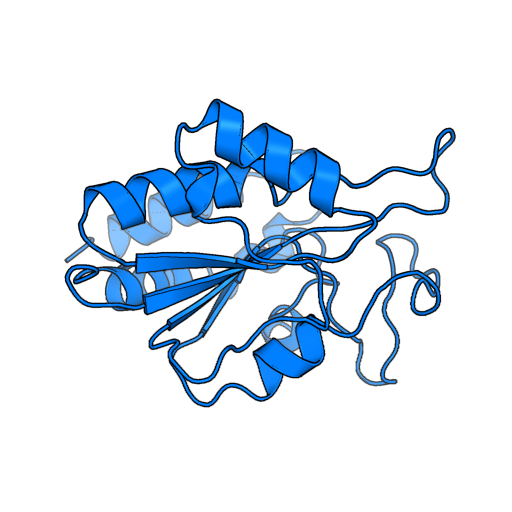 84 ALA A CA 1
ATOM 581 C C . ALA A 1 84 ? -9.762 -3.972 12.580 1.00 97.44 84 ALA A C 1
ATOM 583 O O . ALA A 1 84 ? -9.267 -5.088 12.730 1.00 97.44 84 ALA A O 1
ATOM 584 N N . GLU A 1 85 ? -10.705 -3.726 11.679 1.00 97.81 85 GLU A N 1
ATOM 585 C CA . GLU A 1 85 ? -11.014 -4.644 10.592 1.00 97.81 85 GLU A CA 1
ATOM 586 C C . GLU A 1 85 ? -10.095 -4.322 9.412 1.00 97.81 85 GLU A C 1
ATOM 588 O O . GLU A 1 85 ? -10.144 -3.215 8.875 1.00 97.81 85 GLU A O 1
ATOM 593 N N . VAL A 1 86 ? -9.225 -5.258 9.034 1.00 98.50 86 VAL A N 1
ATOM 594 C CA . VAL A 1 86 ? -8.242 -5.045 7.965 1.00 98.50 86 VAL A CA 1
ATOM 595 C C . VAL A 1 86 ? -8.656 -5.795 6.708 1.00 98.50 86 VAL A C 1
ATOM 597 O O . VAL A 1 86 ? -9.008 -6.972 6.763 1.00 98.50 86 VAL A O 1
ATOM 600 N N . GLU A 1 87 ? -8.573 -5.115 5.568 1.00 98.62 87 GLU A N 1
ATOM 601 C CA . GLU A 1 87 ? -8.851 -5.684 4.252 1.00 98.62 87 GLU A CA 1
ATOM 602 C C . GLU A 1 87 ? -7.670 -5.433 3.325 1.00 98.62 87 GLU A C 1
ATOM 604 O O . GLU A 1 87 ? -7.316 -4.290 3.058 1.00 98.62 87 GLU A O 1
ATOM 609 N N . VAL A 1 88 ? -7.049 -6.500 2.834 1.00 98.81 88 VAL A N 1
ATOM 610 C CA . VAL A 1 88 ? -5.903 -6.429 1.929 1.00 98.81 88 VAL A CA 1
ATOM 611 C C . VAL A 1 88 ? -6.363 -6.723 0.511 1.00 98.81 88 VAL A C 1
ATOM 613 O O . VAL A 1 88 ? -6.986 -7.753 0.249 1.00 98.81 88 VAL A O 1
ATOM 616 N N . VAL A 1 89 ? -6.026 -5.821 -0.403 1.00 98.50 89 VAL A N 1
ATOM 617 C CA . VAL A 1 89 ? -6.373 -5.872 -1.820 1.00 98.50 89 VAL A CA 1
ATOM 618 C C . VAL A 1 89 ? -5.104 -5.875 -2.652 1.00 98.50 89 VAL A C 1
ATOM 620 O O . VAL A 1 89 ? -4.163 -5.117 -2.422 1.00 98.50 89 VAL A O 1
ATOM 623 N N . THR A 1 90 ? -5.089 -6.736 -3.657 1.00 98.38 90 THR A N 1
ATOM 624 C CA . THR A 1 90 ? -4.002 -6.837 -4.625 1.00 98.38 90 THR A CA 1
ATOM 625 C C . THR A 1 90 ? -4.555 -7.312 -5.972 1.00 98.38 90 THR A C 1
ATOM 627 O O . THR A 1 90 ? -5.757 -7.563 -6.099 1.00 98.38 90 THR A O 1
ATOM 630 N N . ASP A 1 91 ? -3.711 -7.415 -6.995 1.00 96.69 91 ASP A N 1
ATOM 631 C CA . ASP A 1 91 ? -4.090 -8.002 -8.285 1.00 96.69 91 ASP A CA 1
ATOM 632 C C . ASP A 1 91 ? -3.836 -9.515 -8.355 1.00 96.69 91 ASP A C 1
ATOM 634 O O . ASP A 1 91 ? -3.190 -10.106 -7.491 1.00 96.69 91 ASP A O 1
ATOM 638 N N . SER A 1 92 ? -4.348 -10.160 -9.406 1.00 96.31 92 SER A N 1
ATOM 639 C CA . SER A 1 92 ? -4.243 -11.611 -9.593 1.00 96.31 92 SER A CA 1
ATOM 640 C C . SER A 1 92 ? -2.803 -12.126 -9.643 1.00 96.31 92 SER A C 1
ATOM 642 O O . SER A 1 92 ? -2.550 -13.246 -9.201 1.00 96.31 92 SER A O 1
ATOM 644 N N . SER A 1 93 ? -1.868 -11.335 -10.175 1.00 96.25 93 SER A N 1
ATOM 645 C CA . SER A 1 93 ? -0.463 -11.728 -10.326 1.00 96.25 93 SER A CA 1
ATOM 646 C C . SER A 1 93 ? 0.272 -11.697 -8.986 1.00 96.25 93 SER A C 1
ATOM 648 O O . SER A 1 93 ? 1.127 -12.543 -8.725 1.00 96.25 93 SER A O 1
ATOM 650 N N . CYS A 1 94 ? -0.099 -10.762 -8.112 1.00 97.75 94 CYS A N 1
ATOM 651 C CA . CYS A 1 94 ? 0.475 -10.597 -6.778 1.00 97.75 94 CYS A CA 1
ATOM 652 C C . CYS A 1 94 ? -0.250 -11.417 -5.695 1.00 97.75 94 CYS A C 1
ATOM 654 O O . CYS A 1 94 ? 0.339 -11.738 -4.659 1.00 97.75 94 CYS A O 1
ATOM 656 N N . HIS A 1 95 ? -1.501 -11.820 -5.944 1.00 97.69 95 HIS A N 1
ATOM 657 C CA . HIS A 1 95 ? -2.354 -12.528 -4.987 1.00 97.69 95 HIS A CA 1
ATOM 658 C C . HIS A 1 95 ? -1.691 -13.744 -4.315 1.00 97.69 95 HIS A C 1
ATOM 660 O O . HIS A 1 95 ? -1.810 -13.861 -3.094 1.00 97.69 95 HIS A O 1
ATOM 666 N N . PRO A 1 96 ? -0.972 -14.650 -5.014 1.00 97.62 96 PRO A N 1
ATOM 667 C CA . PRO A 1 96 ? -0.346 -15.800 -4.357 1.00 97.62 96 PRO A CA 1
ATOM 668 C C . PRO A 1 96 ? 0.715 -15.414 -3.316 1.00 97.62 96 PRO A C 1
ATOM 670 O O . PRO A 1 96 ? 0.780 -16.032 -2.253 1.00 97.62 96 PRO A O 1
ATOM 673 N N . VAL A 1 97 ? 1.521 -14.384 -3.594 1.00 98.00 97 VAL A N 1
ATOM 674 C CA . VAL A 1 97 ? 2.580 -13.917 -2.683 1.00 98.00 97 VAL A CA 1
ATOM 675 C C . VAL A 1 97 ? 1.971 -13.196 -1.481 1.00 98.00 97 VAL A C 1
ATOM 677 O O . VAL A 1 97 ? 2.356 -13.469 -0.344 1.00 98.00 97 VAL A O 1
ATOM 680 N N . VAL A 1 98 ? 0.960 -12.351 -1.708 1.00 98.69 98 VAL A N 1
ATOM 681 C CA . VAL A 1 98 ? 0.222 -11.669 -0.632 1.00 98.69 98 VAL A CA 1
ATOM 682 C C . VAL A 1 98 ? -0.497 -12.674 0.271 1.00 98.69 98 VAL A C 1
ATOM 684 O O . VAL A 1 98 ? -0.400 -12.579 1.494 1.00 98.69 98 VAL A O 1
ATOM 687 N N . ALA A 1 99 ? -1.147 -13.689 -0.307 1.00 98.69 99 ALA A N 1
ATOM 688 C CA . ALA A 1 99 ? -1.784 -14.764 0.451 1.00 98.69 99 ALA A CA 1
ATOM 689 C C . ALA A 1 99 ? -0.782 -15.523 1.331 1.00 98.69 99 ALA A C 1
ATOM 691 O O . ALA A 1 99 ? -1.060 -15.773 2.504 1.00 98.69 99 ALA A O 1
ATOM 692 N N . ALA A 1 100 ? 0.394 -15.859 0.790 1.00 98.62 100 ALA A N 1
ATOM 693 C CA . ALA A 1 100 ? 1.443 -16.536 1.545 1.00 98.62 100 ALA A CA 1
ATOM 694 C C . ALA A 1 100 ? 1.970 -15.674 2.706 1.00 98.62 100 ALA A C 1
ATOM 696 O O . ALA A 1 100 ? 2.130 -16.182 3.817 1.00 98.62 100 ALA A O 1
ATOM 697 N N . ALA A 1 101 ? 2.190 -14.374 2.477 1.00 98.75 101 ALA A N 1
ATOM 698 C CA . ALA A 1 101 ? 2.645 -13.445 3.509 1.00 98.75 101 ALA A CA 1
ATOM 699 C C . ALA A 1 101 ? 1.615 -13.296 4.645 1.00 98.75 101 ALA A C 1
ATOM 701 O O . ALA A 1 101 ? 1.967 -13.424 5.819 1.00 98.75 101 ALA A O 1
ATOM 702 N N . LEU A 1 102 ? 0.333 -13.107 4.312 1.00 98.81 102 LEU A N 1
ATOM 703 C CA . LEU A 1 102 ? -0.748 -12.985 5.299 1.00 98.81 102 LEU A CA 1
ATOM 704 C C . LEU A 1 102 ? -0.967 -14.276 6.092 1.00 98.81 102 LEU A C 1
ATOM 706 O O . LEU A 1 102 ? -1.144 -14.229 7.310 1.00 98.81 102 LEU A O 1
ATOM 710 N N . ALA A 1 103 ? -0.900 -15.432 5.428 1.00 98.69 103 ALA A N 1
ATOM 711 C CA . ALA A 1 103 ? -0.977 -16.726 6.097 1.00 98.69 103 ALA A CA 1
ATOM 712 C C . ALA A 1 103 ? 0.185 -16.923 7.083 1.00 98.69 103 ALA A C 1
ATOM 714 O O . ALA A 1 103 ? -0.038 -17.365 8.209 1.00 98.69 103 ALA A O 1
ATOM 715 N N . ALA A 1 104 ? 1.410 -16.546 6.698 1.00 98.50 104 ALA A N 1
ATOM 716 C CA . ALA A 1 104 ? 2.5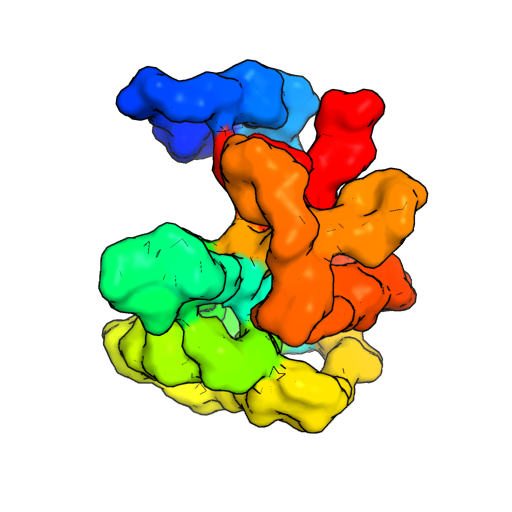78 -16.619 7.573 1.00 98.50 104 ALA A CA 1
ATOM 717 C C . ALA A 1 104 ? 2.477 -15.673 8.785 1.00 98.50 104 ALA A C 1
ATOM 719 O O . ALA A 1 104 ? 2.951 -16.016 9.867 1.00 98.50 104 ALA A O 1
ATOM 720 N N . ALA A 1 105 ? 1.826 -14.517 8.629 1.00 98.38 105 ALA A N 1
ATOM 721 C CA . ALA A 1 105 ? 1.544 -13.584 9.721 1.00 98.38 105 ALA A CA 1
ATOM 722 C C . ALA A 1 105 ? 0.322 -13.975 10.579 1.00 98.38 105 ALA A C 1
ATOM 724 O O . ALA A 1 105 ? 0.060 -13.339 11.601 1.00 98.38 105 ALA A O 1
ATOM 725 N N . GLY A 1 106 ? -0.417 -15.025 10.204 1.00 98.44 106 GLY A N 1
ATOM 726 C CA . GLY A 1 106 ? -1.585 -15.502 10.947 1.00 98.44 106 GLY A CA 1
ATOM 727 C C . GLY A 1 106 ? -2.846 -14.652 10.771 1.00 98.44 106 GLY A C 1
ATOM 728 O O . GLY A 1 106 ? -3.705 -14.697 11.644 1.00 98.44 106 GLY A O 1
ATOM 729 N N . VAL A 1 107 ? -2.952 -13.903 9.668 1.00 98.56 107 VAL A N 1
ATOM 730 C CA . VAL A 1 107 ? -4.135 -13.097 9.294 1.00 98.56 107 VAL A CA 1
ATOM 731 C C . VAL A 1 107 ? -4.616 -13.373 7.853 1.00 98.56 107 VAL A C 1
ATOM 733 O O . VAL A 1 107 ? -4.839 -12.438 7.077 1.00 98.56 107 VAL A O 1
ATOM 736 N N . PRO A 1 108 ? -4.744 -14.645 7.419 1.00 98.50 108 PRO A N 1
ATOM 737 C CA . PRO A 1 108 ? -5.141 -14.974 6.045 1.00 98.50 108 PRO A CA 1
ATOM 738 C C . PRO A 1 108 ? -6.520 -14.415 5.649 1.00 98.50 108 PRO A C 1
ATOM 740 O O . PRO A 1 108 ? -6.761 -14.149 4.474 1.00 98.50 108 PRO A O 1
ATOM 743 N N . GLU A 1 109 ? -7.422 -14.217 6.610 1.00 98.12 109 GLU A N 1
ATOM 744 C CA . GLU A 1 109 ? -8.779 -13.692 6.426 1.00 98.12 109 GLU A CA 1
ATOM 745 C C . GLU A 1 109 ? -8.841 -12.211 6.032 1.00 98.12 109 GLU A C 1
ATOM 747 O O . GLU A 1 109 ? -9.890 -11.740 5.577 1.00 98.12 109 GLU A O 1
ATOM 752 N N . ALA A 1 110 ? -7.734 -11.479 6.191 1.00 98.31 110 ALA A N 1
ATOM 753 C CA . ALA A 1 110 ? -7.635 -10.096 5.747 1.00 98.31 110 ALA A CA 1
ATOM 754 C C . ALA A 1 110 ? -7.637 -9.995 4.213 1.00 98.31 110 ALA A C 1
ATOM 756 O O . ALA A 1 110 ? -8.044 -8.970 3.669 1.00 98.31 110 ALA A O 1
ATOM 757 N N . LEU A 1 111 ? -7.212 -11.043 3.496 1.00 98.62 111 LEU A N 1
ATOM 758 C CA . LEU A 1 111 ? -7.161 -11.022 2.037 1.00 98.62 111 LEU A CA 1
ATOM 759 C C . LEU A 1 111 ? -8.568 -10.976 1.431 1.00 98.62 111 LEU A C 1
ATOM 761 O O . LEU A 1 111 ? -9.448 -11.772 1.770 1.00 98.62 111 LEU A O 1
ATOM 765 N N . ARG A 1 112 ? -8.773 -10.043 0.507 1.00 98.12 112 ARG A N 1
ATOM 766 C CA . ARG A 1 112 ? -9.977 -9.938 -0.320 1.00 98.12 112 ARG A CA 1
ATOM 767 C C . ARG A 1 112 ? -9.728 -10.523 -1.711 1.00 98.12 112 ARG A C 1
ATOM 769 O O . ARG A 1 112 ? -8.570 -10.740 -2.073 1.00 98.12 112 ARG A O 1
ATOM 776 N N . PRO A 1 113 ? -10.791 -10.813 -2.489 1.00 96.56 113 PRO A N 1
ATOM 777 C CA . PRO A 1 113 ? -10.628 -11.189 -3.886 1.00 96.56 113 PRO A CA 1
ATOM 778 C C . PRO A 1 113 ? -9.738 -10.189 -4.626 1.00 96.56 113 PRO A C 1
ATOM 780 O O . PRO A 1 113 ? -9.714 -8.999 -4.302 1.00 96.56 113 PRO A O 1
ATOM 783 N N . ALA A 1 114 ? -8.997 -10.687 -5.615 1.00 94.19 114 ALA A N 1
ATOM 784 C CA . ALA A 1 114 ? -8.183 -9.822 -6.449 1.00 94.19 114 ALA A CA 1
ATOM 785 C C . ALA A 1 114 ? -9.053 -8.750 -7.127 1.00 94.19 114 ALA A C 1
ATOM 787 O O . ALA A 1 114 ? -10.203 -8.997 -7.494 1.00 94.19 114 ALA A O 1
ATOM 788 N N . TRP A 1 115 ? -8.481 -7.564 -7.320 1.00 94.81 115 TRP A N 1
ATOM 789 C CA . TRP A 1 115 ? -9.116 -6.494 -8.087 1.00 94.81 115 TRP A CA 1
ATOM 790 C C . TRP A 1 115 ? -9.581 -6.999 -9.474 1.00 94.81 115 TRP A C 1
ATOM 792 O O . TRP A 1 115 ? -8.818 -7.724 -10.121 1.00 94.81 115 TRP A O 1
ATOM 802 N N . PRO A 1 116 ? -10.777 -6.616 -9.972 1.00 94.12 116 PRO A N 1
ATOM 803 C CA . PRO A 1 116 ? -11.667 -5.558 -9.479 1.00 94.12 116 PRO A CA 1
ATOM 804 C C . PRO A 1 116 ? -12.786 -6.011 -8.531 1.00 94.12 116 PRO A C 1
ATOM 806 O O . PRO A 1 116 ? -13.662 -5.211 -8.213 1.00 94.12 116 PRO A O 1
ATOM 809 N N . ASP A 1 117 ? -12.773 -7.257 -8.060 1.00 92.44 117 ASP A N 1
ATOM 810 C CA . ASP A 1 117 ? -13.888 -7.840 -7.302 1.00 92.44 117 ASP A CA 1
ATOM 811 C C . ASP A 1 117 ? -13.859 -7.469 -5.802 1.00 92.44 117 ASP A C 1
ATOM 813 O O . ASP A 1 117 ? -14.038 -8.319 -4.926 1.00 92.44 117 ASP A O 1
ATOM 817 N N . VAL A 1 118 ? -13.626 -6.189 -5.485 1.00 90.88 118 VAL A N 1
ATOM 818 C CA . VAL A 1 118 ? -13.597 -5.672 -4.110 1.00 90.88 118 VAL A CA 1
ATOM 819 C C . VAL A 1 118 ? -14.455 -4.419 -3.946 1.00 90.88 118 VAL A C 1
ATOM 821 O O . VAL A 1 118 ? -14.498 -3.553 -4.816 1.00 90.88 118 VAL A O 1
ATOM 824 N N . ASP A 1 119 ? -15.116 -4.309 -2.795 1.00 92.69 119 ASP A N 1
ATOM 825 C CA . ASP A 1 119 ? -15.864 -3.123 -2.386 1.00 92.69 119 ASP A CA 1
ATOM 826 C C . ASP A 1 119 ? -15.081 -2.352 -1.314 1.00 92.69 119 ASP A C 1
ATOM 828 O O . ASP A 1 119 ? -14.906 -2.835 -0.197 1.00 92.69 119 ASP A O 1
ATOM 832 N N . ALA A 1 120 ? -14.618 -1.149 -1.658 1.00 94.06 120 ALA A N 1
ATOM 833 C CA . ALA A 1 120 ? -13.877 -0.269 -0.751 1.00 94.06 120 ALA A CA 1
ATOM 834 C C . ALA A 1 120 ? -14.773 0.752 -0.016 1.00 94.06 120 ALA A C 1
ATOM 836 O O . ALA A 1 120 ? -14.274 1.567 0.759 1.00 94.06 120 ALA A O 1
ATOM 837 N N . SER A 1 121 ? -16.096 0.741 -0.233 1.00 92.50 121 SER A N 1
ATOM 838 C CA . SER A 1 121 ? -17.015 1.773 0.283 1.00 92.50 121 SER A CA 1
ATOM 839 C C . SER A 1 121 ? -17.082 1.855 1.813 1.00 92.50 121 SER A C 1
ATOM 841 O O . SER A 1 121 ? -17.401 2.909 2.365 1.00 92.50 121 SER A O 1
ATOM 843 N N . GLY A 1 122 ? -16.767 0.762 2.511 1.00 94.75 122 GLY A N 1
ATOM 844 C CA . GLY A 1 122 ? -16.751 0.710 3.972 1.00 94.75 122 GLY A CA 1
ATOM 845 C C . GLY A 1 122 ? -15.454 1.202 4.616 1.00 94.75 122 GLY A C 1
ATOM 846 O O . GLY A 1 122 ? -15.391 1.274 5.845 1.00 94.75 122 GLY A O 1
ATOM 847 N N . TRP A 1 123 ? -14.399 1.456 3.836 1.00 97.62 123 TRP A N 1
ATOM 848 C CA . TRP A 1 123 ? -13.081 1.791 4.376 1.00 97.62 123 TRP A CA 1
ATOM 849 C C . TRP A 1 123 ? -13.109 3.150 5.069 1.00 97.62 123 TRP A C 1
ATOM 851 O O . TRP A 1 123 ? -13.659 4.121 4.555 1.00 97.62 123 TRP A O 1
ATOM 861 N N . THR A 1 124 ? -12.484 3.228 6.242 1.00 97.44 124 THR A N 1
ATOM 862 C CA . THR A 1 124 ? -12.310 4.488 6.976 1.00 97.44 124 THR A CA 1
ATOM 863 C C . THR A 1 124 ? -10.905 5.047 6.835 1.00 97.44 124 THR A C 1
ATOM 865 O O . THR A 1 124 ? -10.729 6.249 6.994 1.00 97.44 124 THR A O 1
ATOM 868 N N . HIS A 1 125 ? -9.921 4.196 6.538 1.00 97.75 125 HIS A N 1
ATOM 869 C CA . HIS A 1 125 ? -8.534 4.560 6.253 1.00 97.75 125 HIS A CA 1
ATOM 870 C C . HIS A 1 125 ? -8.020 3.664 5.130 1.00 97.75 125 HIS A C 1
ATOM 872 O O . HIS A 1 125 ? -8.442 2.509 5.026 1.00 97.75 125 HIS A O 1
ATOM 878 N N . ALA A 1 126 ? -7.094 4.173 4.324 1.00 98.12 126 ALA A N 1
ATOM 879 C CA . ALA A 1 126 ? -6.428 3.375 3.308 1.00 98.12 126 ALA A CA 1
ATOM 880 C C . ALA A 1 126 ? -4.906 3.522 3.374 1.00 98.12 126 ALA A C 1
ATOM 882 O O . ALA A 1 126 ? -4.373 4.609 3.611 1.00 98.12 126 ALA A O 1
ATOM 883 N N . VAL A 1 127 ? -4.205 2.415 3.146 1.00 98.62 127 VAL A N 1
ATOM 884 C CA . VAL A 1 127 ? -2.745 2.361 3.079 1.00 98.62 127 VAL A CA 1
ATOM 885 C C . VAL A 1 127 ? -2.328 1.737 1.752 1.00 98.62 127 VAL A C 1
ATOM 887 O O . VAL A 1 127 ? -2.833 0.682 1.387 1.00 98.62 127 VAL A O 1
ATOM 890 N N . ALA A 1 128 ? -1.414 2.369 1.027 1.00 98.56 128 ALA A N 1
ATOM 891 C CA . ALA A 1 128 ? -0.735 1.758 -0.107 1.00 98.56 128 ALA A CA 1
ATOM 892 C C . ALA A 1 128 ? 0.682 1.361 0.302 1.00 98.56 128 ALA A C 1
ATOM 894 O O . ALA A 1 12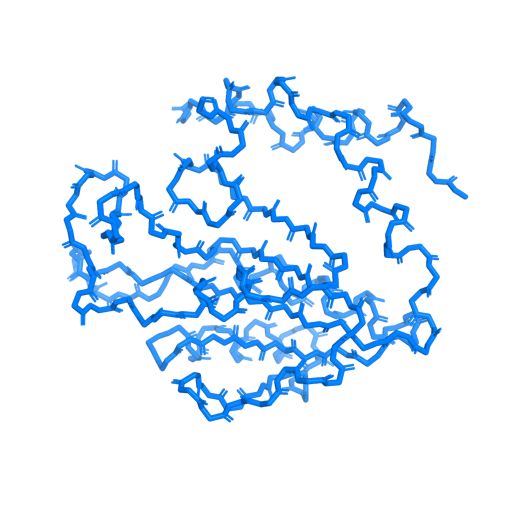8 ? 1.381 2.165 0.916 1.00 98.56 128 ALA A O 1
ATOM 895 N N . ILE A 1 129 ? 1.091 0.132 -0.008 1.00 98.56 129 ILE A N 1
ATOM 896 C CA . ILE A 1 129 ? 2.434 -0.375 0.294 1.00 98.56 129 ILE A CA 1
ATOM 897 C C . ILE A 1 129 ? 2.983 -1.053 -0.949 1.00 98.56 129 ILE A C 1
ATOM 899 O O . ILE A 1 129 ? 2.465 -2.099 -1.344 1.00 98.56 129 ILE A O 1
ATOM 903 N N . GLU A 1 130 ? 4.018 -0.471 -1.547 1.00 97.56 130 GLU A N 1
ATOM 904 C CA . GLU A 1 130 ? 4.690 -1.023 -2.728 1.00 97.56 130 GLU A CA 1
ATOM 905 C C . GLU A 1 130 ? 3.699 -1.346 -3.853 1.00 97.56 130 GLU A C 1
ATOM 907 O O . GLU A 1 130 ? 3.684 -2.428 -4.447 1.00 97.56 130 GLU A O 1
ATOM 912 N N . ARG A 1 131 ? 2.753 -0.427 -4.078 1.00 98.06 131 ARG A N 1
ATOM 913 C CA . ARG A 1 131 ? 1.821 -0.525 -5.197 1.00 98.06 131 ARG A CA 1
ATOM 914 C C . ARG A 1 131 ? 2.249 0.444 -6.277 1.00 98.06 131 ARG A C 1
ATOM 916 O O . ARG A 1 131 ? 2.306 1.637 -6.011 1.00 98.06 131 ARG A O 1
ATOM 923 N N . VAL A 1 132 ? 2.457 -0.053 -7.494 1.00 97.38 132 VAL A N 1
ATOM 924 C CA . VAL A 1 132 ? 2.772 0.787 -8.659 1.00 97.38 132 VAL A CA 1
ATOM 925 C C . VAL A 1 132 ? 1.698 1.858 -8.850 1.00 97.38 132 VAL A C 1
ATOM 927 O O . VAL A 1 132 ? 0.509 1.538 -8.914 1.00 97.38 132 VAL A O 1
ATOM 930 N N . GLY A 1 133 ? 2.123 3.115 -8.950 1.00 96.94 133 GLY A N 1
ATOM 931 C CA . GLY A 1 133 ? 1.271 4.252 -9.276 1.00 96.94 133 GLY A CA 1
ATOM 932 C C . GLY A 1 133 ? 1.424 4.647 -10.742 1.00 96.94 133 GLY A C 1
ATOM 933 O O . GLY A 1 133 ? 2.498 4.521 -11.337 1.00 96.94 133 GLY A O 1
ATOM 934 N N . ARG A 1 134 ? 0.343 5.122 -11.358 1.00 95.94 134 ARG A N 1
ATOM 935 C CA . ARG A 1 134 ? 0.416 5.735 -12.687 1.00 95.94 134 ARG A CA 1
ATOM 936 C C . ARG A 1 134 ? 1.196 7.053 -12.648 1.00 95.94 134 ARG A C 1
ATOM 938 O O . ARG A 1 134 ? 0.987 7.890 -11.776 1.00 95.94 134 ARG A O 1
ATOM 945 N N . GLY A 1 135 ? 2.057 7.269 -13.639 1.00 94.56 135 GLY A N 1
ATOM 946 C CA . GLY A 1 135 ? 2.689 8.568 -13.869 1.00 94.56 135 GLY A CA 1
ATOM 947 C C . GLY A 1 135 ? 1.710 9.602 -14.441 1.00 94.56 135 GLY A C 1
ATOM 948 O O . GLY A 1 135 ? 0.563 9.291 -14.766 1.00 94.56 135 GLY A O 1
ATOM 949 N N . ALA A 1 136 ? 2.186 10.834 -14.650 1.00 92.62 136 ALA A N 1
ATOM 950 C CA . ALA A 1 136 ? 1.378 11.944 -15.176 1.00 92.62 136 ALA A CA 1
ATOM 951 C C . ALA A 1 136 ? 0.730 11.672 -16.552 1.00 92.62 136 ALA A C 1
ATOM 953 O O . ALA A 1 136 ? -0.274 12.289 -16.902 1.00 92.62 136 ALA A O 1
ATOM 954 N N . ASP A 1 137 ? 1.286 10.746 -17.338 1.00 94.75 137 ASP A N 1
ATOM 955 C CA . ASP A 1 137 ? 0.737 10.302 -18.624 1.00 94.75 137 ASP A CA 1
ATOM 956 C C . ASP A 1 137 ? -0.210 9.092 -18.515 1.00 94.75 137 ASP A C 1
ATOM 958 O O . ASP A 1 137 ? -0.617 8.528 -19.532 1.00 94.75 137 ASP A O 1
ATOM 962 N N . GLY A 1 138 ? -0.566 8.698 -17.290 1.00 95.19 138 GLY A N 1
ATOM 963 C CA . GLY A 1 138 ? -1.499 7.617 -16.990 1.00 95.19 138 GLY A CA 1
ATOM 964 C C . GLY A 1 138 ? -0.908 6.211 -17.097 1.00 95.19 138 GLY A C 1
ATOM 965 O O . GLY A 1 138 ? -1.675 5.253 -17.065 1.00 95.19 138 GLY A O 1
ATOM 966 N N . ARG A 1 139 ? 0.416 6.072 -17.240 1.00 96.88 139 ARG A N 1
ATOM 967 C CA . ARG A 1 139 ? 1.088 4.773 -17.409 1.00 96.88 139 ARG A CA 1
ATOM 968 C C . ARG A 1 139 ? 1.792 4.312 -16.145 1.00 96.88 139 ARG A C 1
ATOM 970 O O . ARG A 1 139 ? 2.447 5.113 -15.477 1.00 96.88 139 ARG A O 1
ATOM 977 N N . HIS A 1 140 ? 1.752 3.011 -15.892 1.00 96.94 140 HIS A N 1
ATOM 978 C CA . HIS A 1 140 ? 2.557 2.351 -14.867 1.00 96.94 140 HIS A CA 1
ATOM 979 C C . HIS A 1 140 ? 3.940 2.036 -15.424 1.00 96.94 140 HIS A C 1
ATOM 981 O O . HIS A 1 140 ? 4.066 1.535 -16.545 1.00 96.94 140 HIS A O 1
ATOM 987 N N . ARG A 1 141 ? 4.987 2.327 -14.649 1.00 95.69 141 ARG A N 1
ATOM 988 C CA . ARG A 1 141 ? 6.371 2.052 -15.047 1.00 95.69 141 ARG A CA 1
ATOM 989 C C . ARG A 1 141 ? 7.113 1.270 -13.985 1.00 95.69 141 ARG A C 1
ATOM 991 O O . ARG A 1 141 ? 6.878 1.477 -12.801 1.00 95.69 141 ARG A O 1
ATOM 998 N N . ASN A 1 142 ? 8.034 0.411 -14.411 1.00 93.88 142 ASN A N 1
ATOM 999 C CA . ASN A 1 142 ? 9.022 -0.173 -13.505 1.00 93.88 142 ASN A CA 1
ATOM 1000 C C . ASN A 1 142 ? 10.184 0.804 -13.236 1.00 93.88 142 ASN A C 1
ATOM 1002 O O . ASN A 1 142 ? 10.280 1.866 -13.854 1.00 93.88 142 ASN A O 1
ATOM 1006 N N . MET A 1 143 ? 11.120 0.399 -12.376 1.00 90.25 143 MET A N 1
ATOM 1007 C CA . MET A 1 143 ? 12.322 1.179 -12.047 1.00 90.25 143 MET A CA 1
ATOM 1008 C C . MET A 1 143 ? 13.281 1.419 -13.228 1.00 90.25 143 MET A C 1
ATOM 1010 O O . MET A 1 143 ? 14.148 2.285 -13.156 1.00 90.25 143 MET A O 1
ATOM 1014 N N . LEU A 1 144 ? 13.133 0.680 -14.335 1.00 90.25 144 LEU A N 1
ATOM 1015 C CA . LEU A 1 144 ? 13.880 0.901 -15.581 1.00 90.25 144 LEU A CA 1
ATOM 1016 C C . LEU A 1 144 ? 13.181 1.903 -16.520 1.00 90.25 144 LEU A C 1
ATOM 1018 O O . LEU A 1 144 ? 13.703 2.207 -17.591 1.00 90.25 144 LEU A O 1
ATOM 1022 N N . GLY A 1 145 ? 12.006 2.413 -16.137 1.00 92.12 145 GLY A N 1
ATOM 1023 C CA . GLY A 1 145 ? 11.183 3.307 -16.950 1.00 92.12 145 GLY A CA 1
ATOM 1024 C C . GLY A 1 145 ? 10.358 2.596 -18.027 1.00 92.12 145 GLY A C 1
ATOM 1025 O O . GLY A 1 145 ? 9.722 3.267 -18.844 1.00 92.12 145 GLY A O 1
ATOM 1026 N N . ASP A 1 146 ? 10.347 1.261 -18.037 1.00 93.94 146 ASP A N 1
ATOM 1027 C CA . ASP A 1 146 ? 9.533 0.482 -18.963 1.00 93.94 146 ASP A CA 1
ATOM 1028 C C . ASP A 1 146 ? 8.054 0.595 -18.611 1.00 93.94 146 ASP A C 1
ATOM 1030 O O . ASP A 1 146 ? 7.679 0.454 -17.450 1.00 93.94 146 ASP A O 1
ATOM 1034 N N . ASP A 1 147 ? 7.216 0.764 -19.631 1.00 95.94 147 ASP A N 1
ATOM 1035 C CA . ASP A 1 147 ? 5.763 0.669 -19.508 1.00 95.94 147 ASP A CA 1
ATOM 1036 C C . ASP A 1 147 ? 5.356 -0.776 -19.172 1.00 95.94 147 ASP A C 1
ATOM 1038 O O . ASP A 1 147 ? 5.710 -1.711 -19.899 1.00 95.94 147 ASP A O 1
ATOM 1042 N N . ILE A 1 148 ? 4.641 -0.932 -18.057 1.00 95.88 148 ILE A N 1
ATOM 1043 C CA . ILE A 1 148 ? 4.104 -2.200 -17.541 1.00 95.88 148 ILE A CA 1
ATOM 1044 C C . ILE A 1 148 ? 2.587 -2.113 -17.310 1.00 95.88 148 ILE A C 1
ATOM 1046 O O . ILE A 1 148 ? 2.023 -2.869 -16.517 1.00 95.88 148 ILE A O 1
ATOM 1050 N N . SER A 1 149 ? 1.913 -1.167 -17.970 1.00 96.19 149 SER A N 1
ATOM 1051 C CA . SER A 1 149 ? 0.475 -0.921 -17.784 1.00 96.19 149 SER A CA 1
ATOM 1052 C C . SER A 1 149 ? -0.392 -2.110 -18.223 1.00 96.19 149 SER A C 1
ATOM 1054 O O . SER A 1 149 ? -1.491 -2.302 -17.716 1.00 96.19 149 SER A O 1
ATOM 1056 N N . ASP A 1 150 ? 0.095 -2.936 -19.151 1.00 95.12 150 ASP A N 1
ATOM 1057 C CA . ASP A 1 150 ? -0.590 -4.134 -19.650 1.00 95.12 150 ASP A CA 1
ATOM 1058 C C . ASP A 1 150 ? -0.703 -5.254 -18.605 1.00 95.12 150 ASP A C 1
ATOM 1060 O O . ASP A 1 150 ? -1.613 -6.081 -18.676 1.00 95.12 150 ASP A O 1
ATOM 1064 N N . VAL A 1 151 ? 0.197 -5.258 -17.621 1.00 93.75 151 VAL A N 1
ATOM 1065 C CA . VAL A 1 151 ? 0.249 -6.247 -16.537 1.00 93.75 151 VAL A CA 1
ATOM 1066 C C . VAL A 1 151 ? -0.025 -5.649 -15.158 1.00 93.75 151 VAL A C 1
ATOM 1068 O O . VAL A 1 151 ? 0.029 -6.373 -14.165 1.00 93.75 151 VAL A O 1
ATOM 1071 N N . THR A 1 152 ? -0.331 -4.352 -15.088 1.00 95.50 152 THR A N 1
ATOM 1072 C CA . THR A 1 152 ? -0.591 -3.628 -13.839 1.00 95.50 152 THR A CA 1
ATOM 1073 C C . THR A 1 152 ? -2.042 -3.159 -13.799 1.00 95.50 152 THR A C 1
ATOM 1075 O O . THR A 1 152 ? -2.374 -2.117 -14.364 1.00 95.50 152 THR A O 1
ATOM 1078 N N . PRO A 1 153 ? -2.950 -3.896 -13.135 1.00 94.69 153 PRO A N 1
ATOM 1079 C CA . PRO A 1 153 ? -4.319 -3.431 -12.974 1.00 94.69 153 PRO A CA 1
ATOM 1080 C C . PRO A 1 153 ? -4.395 -2.128 -12.172 1.00 94.69 153 PRO A C 1
ATOM 1082 O O . PRO A 1 153 ? -3.608 -1.908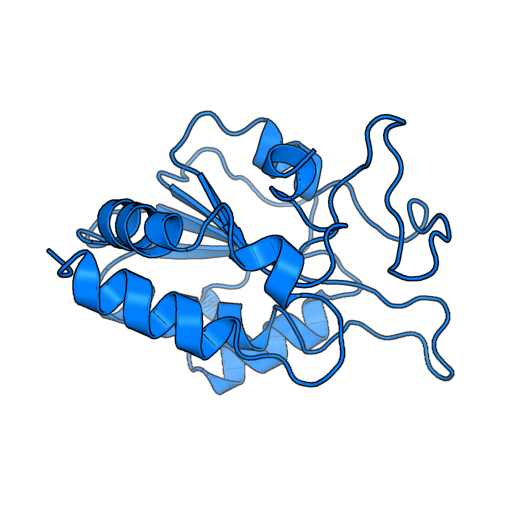 -11.248 1.00 94.69 153 PRO A O 1
ATOM 1085 N N . ALA A 1 154 ? -5.398 -1.311 -12.487 1.00 92.38 154 ALA A N 1
ATOM 1086 C CA . ALA A 1 154 ? -5.611 0.042 -11.966 1.00 92.38 154 ALA A CA 1
ATOM 1087 C C . ALA A 1 154 ? -6.098 0.101 -10.494 1.00 92.38 154 ALA A C 1
ATOM 1089 O O . ALA A 1 154 ? -7.067 0.788 -10.172 1.00 92.38 154 ALA A O 1
ATOM 1090 N N . VAL A 1 155 ? -5.457 -0.650 -9.594 1.00 96.31 155 VAL A N 1
ATOM 1091 C CA . VAL A 1 155 ? -5.743 -0.648 -8.144 1.00 96.31 155 VAL A CA 1
ATOM 1092 C C . VAL A 1 155 ? -5.394 0.710 -7.519 1.00 96.31 155 VAL A C 1
ATOM 1094 O O . VAL A 1 155 ? -6.069 1.166 -6.598 1.00 96.31 155 VAL A O 1
ATOM 1097 N N . ASP A 1 156 ? -4.365 1.374 -8.048 1.00 96.62 156 ASP A N 1
ATOM 1098 C CA . ASP A 1 156 ? -3.959 2.737 -7.696 1.00 96.62 156 ASP A CA 1
ATOM 1099 C C . ASP A 1 156 ? -5.074 3.756 -7.945 1.00 96.62 156 ASP A C 1
ATOM 1101 O O . ASP A 1 156 ? -5.315 4.617 -7.105 1.00 96.62 156 ASP A O 1
ATOM 1105 N N . VAL A 1 157 ? -5.810 3.616 -9.050 1.00 95.50 157 VAL A N 1
ATOM 1106 C CA . VAL A 1 157 ? -6.915 4.521 -9.397 1.00 95.50 157 VAL A CA 1
ATOM 1107 C C . VAL A 1 157 ? -8.027 4.456 -8.356 1.00 95.50 157 VAL A C 1
ATOM 1109 O O . VAL A 1 157 ? -8.473 5.498 -7.879 1.00 95.50 157 VAL A O 1
ATOM 1112 N N . MET A 1 158 ? -8.422 3.247 -7.945 1.00 95.50 158 MET A N 1
ATOM 1113 C CA . MET A 1 158 ? -9.403 3.076 -6.871 1.00 95.50 158 MET A CA 1
ATOM 1114 C C . MET A 1 158 ? -8.934 3.752 -5.584 1.00 95.50 158 MET A C 1
ATOM 1116 O O . MET A 1 158 ? -9.699 4.495 -4.978 1.00 95.50 158 MET A O 1
ATOM 1120 N N . PHE A 1 159 ? -7.671 3.562 -5.199 1.00 97.12 159 PHE A N 1
ATOM 1121 C CA . PHE A 1 159 ? -7.103 4.193 -4.009 1.00 97.12 159 PHE A CA 1
ATOM 1122 C C . PHE A 1 159 ? -7.064 5.726 -4.101 1.00 97.12 159 PHE A C 1
ATOM 1124 O O . PHE A 1 159 ? -7.370 6.424 -3.130 1.00 97.12 159 PHE A O 1
ATOM 1131 N N . GLU A 1 160 ? -6.709 6.277 -5.260 1.00 94.94 160 GLU A N 1
ATOM 1132 C CA . GLU A 1 160 ? -6.690 7.722 -5.495 1.00 94.94 160 GLU A CA 1
ATOM 1133 C C . GLU A 1 160 ? -8.082 8.349 -5.355 1.00 94.94 160 GLU A C 1
ATOM 1135 O O . GLU A 1 160 ? -8.202 9.415 -4.745 1.00 94.94 160 GLU A O 1
ATOM 1140 N N . GLU A 1 161 ? -9.125 7.672 -5.836 1.00 95.06 161 GLU A N 1
ATOM 1141 C CA . GLU A 1 161 ? -10.519 8.132 -5.784 1.00 95.06 161 GLU A CA 1
ATOM 1142 C C . GLU A 1 161 ? -11.121 8.116 -4.366 1.00 95.06 161 GLU A C 1
ATOM 1144 O O . GLU A 1 161 ? -12.097 8.825 -4.093 1.00 95.06 161 GLU A O 1
ATOM 1149 N N . LEU A 1 162 ? -10.528 7.372 -3.423 1.00 96.38 162 LEU A N 1
ATOM 1150 C CA . LEU A 1 162 ? -10.995 7.350 -2.037 1.00 96.38 162 LEU A CA 1
ATOM 1151 C C . LEU A 1 162 ? -10.866 8.733 -1.379 1.00 96.38 162 LEU A C 1
ATOM 1153 O O . LEU A 1 162 ? -9.799 9.353 -1.370 1.00 96.38 162 LEU A O 1
ATOM 1157 N N . SER A 1 163 ? -11.950 9.179 -0.742 1.00 96.44 163 SER A N 1
ATOM 1158 C CA . SER A 1 163 ? -12.039 10.446 0.007 1.00 96.44 163 SER A CA 1
ATOM 1159 C C . SER A 1 163 ? -11.887 10.248 1.523 1.00 96.44 163 SER A C 1
ATOM 1161 O O . SER A 1 163 ? -12.581 10.876 2.320 1.00 96.44 163 SER A O 1
ATOM 1163 N N . ILE A 1 164 ? -10.992 9.344 1.917 1.00 96.19 164 ILE A N 1
ATOM 1164 C CA . ILE A 1 164 ? -10.675 9.000 3.312 1.00 96.19 164 ILE A CA 1
ATOM 1165 C C . ILE A 1 164 ? -9.191 9.283 3.598 1.00 96.19 164 ILE A C 1
ATOM 1167 O O . ILE A 1 164 ? -8.432 9.510 2.652 1.00 96.19 164 ILE A O 1
ATOM 1171 N N . PRO A 1 165 ? -8.743 9.299 4.867 1.00 95.94 165 PRO A N 1
ATOM 1172 C CA . PRO A 1 165 ? -7.322 9.381 5.189 1.00 95.94 165 PRO A CA 1
ATOM 1173 C C . PRO A 1 165 ? -6.509 8.292 4.476 1.00 95.94 165 PRO A C 1
ATOM 1175 O O . PRO A 1 165 ? -6.842 7.106 4.553 1.00 95.94 165 PRO A O 1
ATOM 1178 N N . LYS A 1 166 ? -5.442 8.713 3.791 1.00 96.19 166 LYS A N 1
ATOM 1179 C CA . LYS A 1 166 ? -4.573 7.862 2.973 1.00 96.19 166 LYS A CA 1
ATOM 1180 C C . LYS A 1 166 ? -3.121 7.986 3.414 1.00 96.19 166 LYS A C 1
ATOM 1182 O O . LYS A 1 166 ? -2.629 9.099 3.589 1.00 96.19 166 LYS A O 1
ATOM 1187 N N . THR A 1 167 ? -2.445 6.850 3.517 1.00 96.75 167 THR A N 1
ATOM 1188 C CA . THR A 1 167 ? -0.992 6.746 3.701 1.00 96.75 167 THR A CA 1
ATOM 1189 C C . THR A 1 167 ? -0.422 5.938 2.545 1.00 96.75 167 THR A C 1
ATOM 1191 O O . THR A 1 167 ? -1.029 4.951 2.143 1.00 96.75 167 THR A O 1
ATOM 1194 N N . ALA A 1 168 ? 0.732 6.324 2.014 1.00 96.94 168 ALA A N 1
ATOM 1195 C CA . ALA A 1 168 ? 1.400 5.575 0.959 1.00 96.94 168 ALA A CA 1
ATOM 1196 C C . ALA A 1 168 ? 2.866 5.333 1.330 1.00 96.94 168 ALA A C 1
ATOM 1198 O O . ALA A 1 168 ? 3.492 6.192 1.953 1.00 96.94 168 ALA A O 1
ATOM 1199 N N . ILE A 1 169 ? 3.371 4.152 0.993 1.00 96.31 169 ILE A N 1
ATOM 1200 C CA . ILE A 1 169 ? 4.715 3.674 1.307 1.00 96.31 169 ILE A CA 1
ATOM 1201 C C . ILE A 1 169 ? 5.292 3.070 0.025 1.00 96.31 169 ILE A C 1
ATOM 1203 O O . ILE A 1 169 ? 4.649 2.216 -0.588 1.00 96.31 169 ILE A O 1
ATOM 1207 N N . GLY A 1 170 ? 6.491 3.507 -0.342 1.00 94.56 170 GLY A N 1
ATOM 1208 C CA . GLY A 1 170 ? 7.285 2.995 -1.458 1.00 94.56 170 GLY A CA 1
ATOM 1209 C C . GLY A 1 170 ? 8.753 3.374 -1.267 1.00 94.56 170 GLY A C 1
ATOM 1210 O O . GLY A 1 170 ? 9.074 4.120 -0.331 1.00 94.56 170 GLY A O 1
ATOM 1211 N N . ASP A 1 171 ? 9.627 2.887 -2.139 1.00 91.69 171 ASP A N 1
ATOM 1212 C CA . ASP A 1 171 ? 11.074 3.096 -2.036 1.00 91.69 171 ASP A CA 1
ATOM 1213 C C . ASP A 1 171 ? 11.758 3.527 -3.351 1.00 91.69 171 ASP A C 1
ATOM 1215 O O . ASP A 1 171 ? 12.902 3.994 -3.320 1.00 91.69 171 ASP A O 1
ATOM 1219 N N . GLY A 1 172 ? 11.055 3.436 -4.482 1.00 90.81 172 GLY A N 1
ATOM 1220 C CA . GLY A 1 172 ? 11.576 3.635 -5.830 1.00 90.81 172 GLY A CA 1
ATOM 1221 C C . GLY A 1 172 ? 11.118 4.915 -6.532 1.00 90.81 172 GLY A C 1
ATOM 1222 O O . GLY A 1 172 ? 11.787 5.390 -7.453 1.00 90.81 172 GLY A O 1
ATOM 1223 N N . GLY A 1 173 ? 10.013 5.519 -6.095 1.00 92.25 173 GLY A N 1
ATOM 1224 C CA . GLY A 1 173 ? 9.458 6.751 -6.665 1.00 92.25 173 GLY A CA 1
ATOM 1225 C C . GLY A 1 173 ? 8.389 6.532 -7.744 1.00 92.25 173 GLY A C 1
ATOM 1226 O O . GLY A 1 173 ? 7.802 7.498 -8.227 1.00 92.25 173 GLY A O 1
ATOM 1227 N N . ASN A 1 174 ? 8.114 5.287 -8.134 1.00 94.81 174 ASN A N 1
ATOM 1228 C CA . AS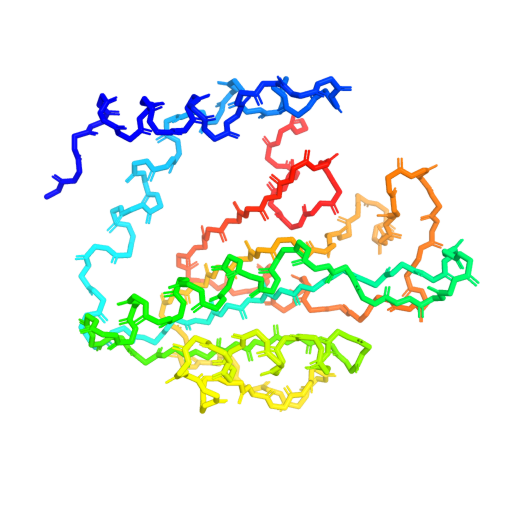N A 1 174 ? 7.083 4.907 -9.109 1.00 94.81 174 ASN A CA 1
ATOM 1229 C C . ASN A 1 174 ? 5.825 4.304 -8.453 1.00 94.81 174 ASN A C 1
ATOM 1231 O O . ASN A 1 174 ? 4.926 3.813 -9.141 1.00 94.81 174 ASN A O 1
ATOM 1235 N N . GLU A 1 175 ? 5.756 4.317 -7.128 1.00 96.75 175 GLU A N 1
ATOM 1236 C CA . GLU A 1 175 ? 4.648 3.809 -6.336 1.00 96.75 175 GLU A CA 1
ATOM 1237 C C . GLU A 1 175 ? 3.586 4.881 -6.079 1.00 96.75 175 GLU A C 1
ATOM 1239 O O . GLU A 1 175 ? 3.813 6.093 -6.157 1.00 96.75 175 GLU A O 1
ATOM 1244 N N . VAL A 1 176 ? 2.392 4.417 -5.721 1.00 97.19 176 VAL A N 1
ATOM 1245 C CA . VAL A 1 176 ? 1.298 5.255 -5.239 1.00 97.19 176 VAL A CA 1
ATOM 1246 C C . VAL A 1 176 ? 1.804 6.192 -4.140 1.00 97.19 176 VAL A C 1
ATOM 1248 O O . VAL A 1 176 ? 2.464 5.773 -3.194 1.00 97.19 176 VAL A O 1
ATOM 1251 N N . GLY A 1 177 ? 1.457 7.475 -4.259 1.00 94.50 177 GLY A N 1
ATOM 1252 C CA . GLY A 1 177 ? 1.815 8.529 -3.305 1.00 94.50 177 GLY A CA 1
ATOM 1253 C C . GLY A 1 177 ? 3.154 9.221 -3.561 1.00 94.50 177 GLY A C 1
ATOM 1254 O O . GLY A 1 177 ? 3.335 10.336 -3.069 1.00 94.50 177 GLY A O 1
ATOM 1255 N N . MET A 1 178 ? 4.041 8.651 -4.384 1.00 94.00 178 MET A N 1
ATOM 1256 C CA . MET A 1 178 ? 5.341 9.266 -4.683 1.00 94.00 178 MET A CA 1
ATOM 1257 C C . MET A 1 178 ? 5.249 10.550 -5.511 1.00 94.00 178 MET A C 1
ATOM 1259 O O . MET A 1 178 ? 6.129 11.395 -5.405 1.00 94.00 178 MET A O 1
ATOM 1263 N N . GLY A 1 179 ? 4.129 10.796 -6.201 1.00 90.94 179 GLY A N 1
ATOM 1264 C CA . GLY A 1 179 ? 3.862 12.078 -6.874 1.00 90.94 179 GLY A CA 1
ATOM 1265 C C . GLY A 1 179 ? 3.778 13.297 -5.938 1.00 90.94 179 GLY A C 1
ATOM 1266 O O . GLY A 1 179 ? 3.651 14.424 -6.403 1.00 90.94 179 GLY A O 1
ATOM 1267 N N . ARG A 1 180 ? 3.840 13.112 -4.610 1.00 90.50 180 ARG A N 1
ATOM 1268 C CA . ARG A 1 180 ? 4.029 14.213 -3.648 1.00 90.50 180 ARG A CA 1
ATOM 1269 C C . ARG A 1 180 ? 5.466 14.764 -3.647 1.00 90.50 180 ARG A C 1
ATOM 1271 O O . ARG A 1 180 ? 5.677 15.856 -3.124 1.00 90.50 180 ARG A O 1
ATOM 1278 N N . LEU A 1 181 ? 6.429 14.004 -4.170 1.00 85.94 181 LEU A N 1
ATOM 1279 C CA . LEU A 1 181 ? 7.847 14.367 -4.231 1.00 85.94 181 LEU A CA 1
ATOM 1280 C C . LEU A 1 181 ? 8.236 15.095 -5.533 1.00 85.94 181 LEU A C 1
ATOM 1282 O O . LEU A 1 181 ? 9.384 15.528 -5.640 1.00 85.94 181 LEU A O 1
ATOM 1286 N N . ASP A 1 182 ? 7.304 15.215 -6.486 1.00 70.00 182 ASP A N 1
ATOM 1287 C CA . ASP A 1 182 ? 7.484 15.897 -7.780 1.00 70.00 182 ASP A CA 1
ATOM 1288 C C . ASP A 1 182 ? 7.493 17.436 -7.675 1.00 70.00 182 ASP A C 1
ATOM 1290 O O . ASP A 1 182 ? 6.738 18.009 -6.850 1.00 70.00 182 ASP A O 1
#

Foldseek 3Di:
DDDLVNQLVVLCVVLPDPPQPLVVLSPVCSSVSVVVCVQLVQQAVAEEEEEFWDWDCPPPDTAIDLFGLQVLLVVCLVSVVNHHRAAYEYAPRGVVSNLVNNVVSVRNVNYDPYPPPDDCPRHQEYEYTHAFDADPVRFTADLVRDTPRVVHDVPLVVLVPDPHHYYYYDRRLRHRPSVVVD

pLDDT: mean 93.29, std 6.51, range [65.56, 98.81]